Protein AF-A0AAW2UIK2-F1 (afdb_monomer_lite)

Sequence (113 aa):
MMERIEPVEKHKEIELVPSEPKKVTRIRSRFSLQMETLTIEFLRKNTNLFAWSPSDFKGLDPEVIVHRLNVDPQAKLVKQKKRSFRMDRNRIIEEVVNKLLKAGYVAEVRYTD

Secondary structure (DSSP, 8-state):
-PPP---SS-EEEEESSTT-TT-EEEEES---HHHHHHHHHHHHHTGGGS-SSGGG-----TTT--PPP---TTSPP--PPPPP--HHHHHHHHHHHHHHHHTTS--------

Foldseek 3Di:
DPDPPDDPFDWDKDALDPPPPLRIDIDGPDDDPVVVVVVSVVSNVVSLVDPSAPLSCPDPDVVRDDDDDPDDPPDDDDDDDDDDDDPVVVVVVVVVVVRCVVSVVDDDDDDDD

pLDDT: mean 86.44, std 9.21, range [49.81, 95.38]

Radius of gyration: 20.92 Å; chains: 1; bounding box: 45×32×55 Å

Structure (mmCIF, N/CA/C/O backbone):
data_AF-A0AAW2UIK2-F1
#
_entry.id   AF-A0AAW2UIK2-F1
#
loop_
_atom_site.group_PDB
_atom_site.id
_atom_site.type_symbol
_atom_site.label_atom_id
_atom_site.label_alt_id
_atom_site.label_comp_id
_atom_site.label_asym_id
_atom_site.label_entity_id
_atom_site.label_seq_id
_atom_site.pdbx_PDB_ins_code
_atom_site.Cartn_x
_atom_site.Cartn_y
_atom_site.Cartn_z
_atom_site.occupancy
_atom_site.B_iso_or_equiv
_atom_site.auth_seq_id
_atom_site.auth_comp_id
_atom_site.auth_asym_id
_atom_site.auth_atom_id
_atom_site.pdbx_PDB_model_num
ATOM 1 N N . MET A 1 1 ? 15.878 19.259 7.091 1.00 53.53 1 MET A N 1
ATOM 2 C CA . MET A 1 1 ? 14.823 18.413 7.688 1.00 53.53 1 MET A CA 1
ATOM 3 C C . MET A 1 1 ? 13.506 18.872 7.091 1.00 53.53 1 MET A C 1
ATOM 5 O O . MET A 1 1 ? 13.302 20.075 7.070 1.00 53.53 1 MET A O 1
ATOM 9 N N . MET A 1 2 ? 12.677 17.983 6.534 1.00 49.81 2 MET A N 1
ATOM 10 C CA . MET A 1 2 ? 11.296 18.360 6.203 1.00 49.81 2 MET A CA 1
ATOM 11 C C . MET A 1 2 ? 10.545 18.489 7.523 1.00 49.81 2 MET A C 1
ATOM 13 O O . MET A 1 2 ? 10.503 17.530 8.293 1.00 49.81 2 MET A O 1
ATOM 17 N N . GLU A 1 3 ? 10.033 19.681 7.800 1.00 55.81 3 GLU A N 1
ATOM 18 C CA . GLU A 1 3 ? 9.15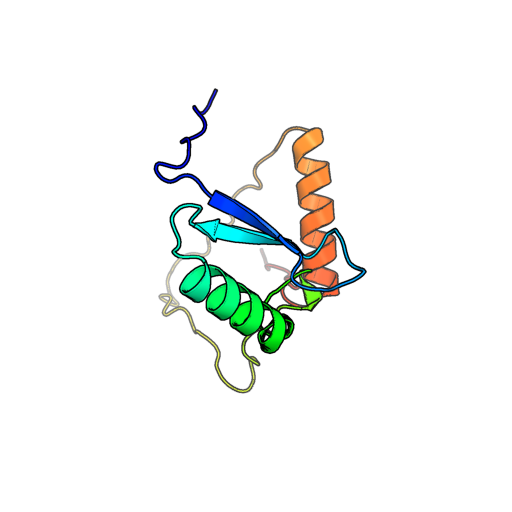7 19.932 8.935 1.00 55.81 3 GLU A CA 1
ATOM 19 C C . GLU A 1 3 ? 7.906 19.067 8.757 1.00 55.81 3 GLU A C 1
ATOM 21 O O . GLU A 1 3 ? 7.266 19.073 7.701 1.00 55.81 3 GLU A O 1
ATOM 26 N N . ARG A 1 4 ? 7.618 18.221 9.746 1.00 65.19 4 ARG A N 1
ATOM 27 C CA . ARG A 1 4 ? 6.441 17.360 9.709 1.00 65.19 4 ARG A CA 1
ATOM 28 C C . ARG A 1 4 ? 5.229 18.273 9.855 1.00 65.19 4 ARG A C 1
ATOM 30 O O . ARG A 1 4 ? 5.099 18.941 10.872 1.00 65.19 4 ARG A O 1
ATOM 37 N N . ILE A 1 5 ? 4.370 18.323 8.838 1.00 65.00 5 ILE A N 1
ATOM 38 C CA . ILE A 1 5 ? 3.103 19.053 8.928 1.00 65.00 5 ILE A CA 1
ATOM 39 C C . ILE A 1 5 ? 2.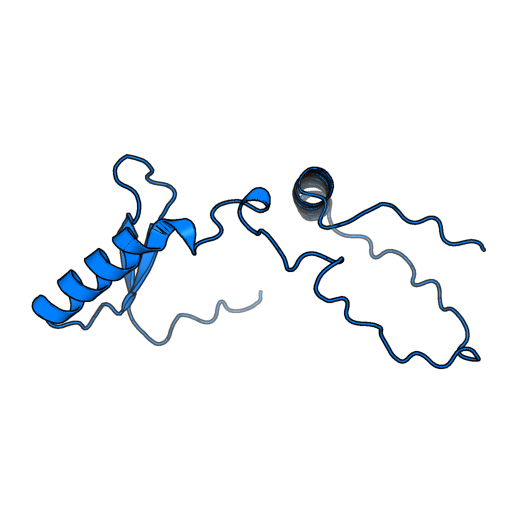290 18.381 10.034 1.00 65.00 5 ILE A C 1
ATOM 41 O O . ILE A 1 5 ? 1.867 17.231 9.889 1.00 65.00 5 ILE A O 1
ATOM 45 N N . GLU A 1 6 ? 2.131 19.078 11.154 1.00 67.69 6 GLU A N 1
ATOM 46 C CA . GLU A 1 6 ? 1.319 18.587 12.255 1.00 67.69 6 GLU A CA 1
ATOM 47 C C . GLU A 1 6 ? -0.164 18.659 11.861 1.00 67.69 6 GLU A C 1
ATOM 49 O O . GLU A 1 6 ? -0.604 19.655 11.274 1.00 67.69 6 GLU A O 1
ATOM 54 N N . PRO A 1 7 ? -0.958 17.608 12.133 1.00 65.88 7 PRO A N 1
ATOM 55 C CA . PRO A 1 7 ? -2.377 17.615 11.813 1.00 65.88 7 PRO A CA 1
ATOM 56 C C . PRO A 1 7 ? -3.087 18.794 12.486 1.00 65.88 7 PRO A C 1
ATOM 58 O O . PRO A 1 7 ? -3.022 18.959 13.703 1.00 65.88 7 PRO A O 1
ATOM 61 N N . VAL A 1 8 ? -3.826 19.576 11.694 1.00 67.69 8 VAL A N 1
ATOM 62 C CA . VAL A 1 8 ? -4.624 20.721 12.175 1.00 67.69 8 VAL A CA 1
ATOM 63 C C . VAL A 1 8 ? -5.717 20.275 13.160 1.00 67.69 8 VAL A C 1
ATOM 65 O O . VAL A 1 8 ? -6.113 21.029 14.048 1.00 67.69 8 VAL A O 1
ATOM 68 N N . GLU A 1 9 ? -6.193 19.031 13.043 1.00 74.69 9 GLU A N 1
ATOM 69 C CA . GLU A 1 9 ? -7.250 18.475 13.888 1.00 74.69 9 GLU A CA 1
ATOM 70 C C . GLU A 1 9 ? -6.756 17.339 14.795 1.00 74.69 9 GLU A C 1
ATOM 72 O O . GLU A 1 9 ? -6.098 16.385 14.365 1.00 74.69 9 GLU A O 1
ATOM 77 N N . LYS A 1 10 ? -7.146 17.414 16.075 1.00 85.75 10 LYS A N 1
ATOM 78 C CA . LYS A 1 10 ? -6.940 16.335 17.046 1.00 85.75 10 LYS A CA 1
ATOM 79 C C . LYS A 1 10 ? -7.747 15.099 16.635 1.00 85.75 10 LYS A C 1
ATOM 81 O O . LYS A 1 10 ? -8.935 15.188 16.313 1.00 85.75 10 LYS A O 1
ATOM 86 N N . HIS A 1 11 ? -7.104 13.940 16.695 1.00 89.69 11 HIS A N 1
ATOM 87 C CA . HIS A 1 11 ? -7.696 12.645 16.385 1.00 89.69 11 HIS A CA 1
ATOM 88 C C . HIS A 1 11 ? -7.505 11.671 17.547 1.00 89.69 11 HIS A C 1
ATOM 90 O O . HIS A 1 11 ? -6.605 11.827 18.371 1.00 89.69 11 HIS A O 1
ATOM 96 N N . LYS A 1 12 ? -8.378 10.672 17.593 1.00 89.12 12 LYS A N 1
ATOM 97 C CA . LYS A 1 12 ? -8.321 9.519 18.481 1.00 89.12 12 LYS A CA 1
ATOM 98 C C . LYS A 1 12 ? -8.036 8.284 17.637 1.00 89.12 12 LYS A C 1
ATOM 100 O O . LYS A 1 12 ? -8.628 8.111 16.572 1.00 89.12 12 LYS A O 1
ATOM 105 N N . GLU A 1 13 ? -7.143 7.434 18.121 1.00 91.06 13 GLU A N 1
ATOM 106 C CA . GLU A 1 13 ? -6.895 6.122 17.531 1.00 91.06 13 GLU A CA 1
ATOM 107 C C . GLU A 1 13 ? -7.898 5.101 18.083 1.00 91.06 13 GLU A C 1
ATOM 109 O O . GLU A 1 13 ? -8.230 5.126 19.272 1.00 91.06 13 GLU A O 1
ATOM 114 N N . ILE A 1 14 ? -8.421 4.244 17.208 1.00 91.38 14 ILE A N 1
ATOM 115 C CA . ILE A 1 14 ? -9.375 3.187 17.553 1.00 91.38 14 ILE A CA 1
ATOM 116 C C . ILE A 1 14 ? -8.962 1.863 16.917 1.00 91.38 14 ILE A C 1
ATOM 118 O O . ILE A 1 14 ? -8.521 1.825 15.769 1.00 91.38 14 ILE A O 1
ATOM 122 N N . GLU A 1 15 ? -9.177 0.769 17.641 1.00 92.44 15 GLU A N 1
ATOM 123 C CA . GLU A 1 15 ? -9.045 -0.590 17.117 1.00 92.44 15 GLU A CA 1
ATOM 124 C C . GLU A 1 15 ? -10.323 -1.002 16.376 1.00 92.44 15 GLU A C 1
ATOM 126 O O . GLU A 1 15 ? -11.433 -0.977 16.937 1.00 92.44 15 GLU A O 1
ATOM 131 N N . LEU A 1 16 ? -10.164 -1.383 15.106 1.00 91.62 16 LEU A N 1
ATOM 132 C CA . LEU A 1 16 ? -11.273 -1.807 14.252 1.00 91.62 16 LEU A CA 1
ATOM 133 C C . LEU A 1 16 ? -11.530 -3.312 14.305 1.00 91.62 16 LEU A C 1
ATOM 135 O O . LEU A 1 16 ? -12.665 -3.736 14.107 1.00 91.62 16 LEU A O 1
ATOM 139 N N . VAL A 1 17 ? -10.514 -4.118 14.598 1.00 87.88 17 VAL A N 1
ATOM 140 C CA . VAL A 1 17 ? -10.662 -5.570 14.713 1.00 87.88 17 VAL A CA 1
ATOM 141 C C . VAL A 1 17 ? -10.284 -5.988 16.132 1.00 87.88 17 VAL A C 1
ATOM 143 O O . VAL A 1 17 ? -9.112 -5.867 16.498 1.00 87.88 17 VAL A O 1
ATOM 146 N N . PRO A 1 18 ? -11.251 -6.458 16.945 1.00 79.69 18 PRO A N 1
ATOM 147 C CA . PRO A 1 18 ? -10.949 -7.022 18.254 1.00 79.69 18 PRO A CA 1
ATOM 148 C C . PRO A 1 18 ? -9.892 -8.120 18.110 1.00 79.69 18 PRO A C 1
ATOM 150 O O . PRO A 1 18 ? -9.988 -8.944 17.205 1.00 79.69 18 PRO A O 1
ATOM 153 N N . SER A 1 19 ? -8.885 -8.110 18.985 1.00 82.06 19 SER A N 1
ATOM 154 C CA . SER A 1 19 ? -7.756 -9.058 18.984 1.00 82.06 19 SER A CA 1
ATOM 155 C C . SER A 1 19 ? -6.666 -8.830 17.924 1.00 82.06 19 SER A C 1
ATOM 157 O O . SER A 1 19 ? -5.659 -9.537 17.954 1.00 82.06 19 SER A O 1
ATOM 159 N N . GLU A 1 20 ? -6.781 -7.820 17.054 1.00 86.25 20 GLU A N 1
ATOM 160 C CA . GLU A 1 20 ? -5.715 -7.432 16.119 1.00 86.25 20 GLU A CA 1
ATOM 161 C C . GLU A 1 20 ? -5.241 -5.987 16.370 1.00 86.25 20 GLU A C 1
ATOM 163 O O . GLU A 1 20 ? -5.663 -5.059 15.676 1.00 86.25 20 GLU A O 1
ATOM 168 N N . PRO A 1 21 ? -4.297 -5.764 17.306 1.00 83.50 21 PRO A N 1
ATOM 169 C CA . PRO A 1 21 ? -3.903 -4.419 17.751 1.00 83.50 21 PRO A CA 1
ATOM 170 C C . PRO A 1 21 ? -3.222 -3.574 16.663 1.00 83.50 21 PRO A C 1
ATOM 172 O O . PRO A 1 21 ? -3.034 -2.374 16.825 1.00 83.50 21 PRO A O 1
ATOM 175 N N . LYS A 1 22 ? -2.834 -4.183 15.536 1.00 86.31 22 LYS A N 1
ATOM 176 C CA . LYS A 1 22 ? -2.263 -3.469 14.384 1.00 86.31 22 LYS A CA 1
ATOM 177 C C . LYS A 1 22 ? -3.329 -2.905 13.440 1.00 86.31 22 LYS A C 1
ATOM 179 O O . LYS A 1 22 ? -2.995 -2.082 12.591 1.00 86.31 22 LYS A O 1
ATOM 184 N N . LYS A 1 23 ? -4.592 -3.329 13.567 1.00 89.94 23 LYS A N 1
ATOM 185 C CA . LYS A 1 23 ? -5.697 -2.901 12.701 1.00 89.94 23 LYS A CA 1
ATOM 186 C C . LYS A 1 23 ? -6.426 -1.696 13.293 1.00 89.94 23 LYS A C 1
ATOM 188 O O . LYS A 1 23 ? -7.588 -1.772 13.704 1.00 89.94 23 LYS A O 1
ATOM 193 N N . VAL A 1 24 ? -5.703 -0.581 13.355 1.00 93.25 24 VAL A N 1
ATOM 194 C CA . VAL A 1 24 ? -6.178 0.688 13.917 1.00 93.25 24 VAL A CA 1
ATOM 195 C C . VAL A 1 24 ? -6.493 1.713 12.836 1.00 93.25 24 VAL A C 1
ATOM 197 O O . VAL A 1 24 ? -5.894 1.720 11.762 1.00 93.25 24 VAL A O 1
ATOM 200 N N . THR A 1 25 ? -7.424 2.614 13.133 1.00 92.00 25 THR A N 1
ATOM 201 C CA . THR A 1 25 ? -7.658 3.821 12.334 1.00 92.00 25 THR A CA 1
ATOM 202 C C . THR A 1 25 ? -7.795 5.041 13.232 1.00 92.00 25 THR A C 1
ATOM 204 O O . THR A 1 25 ? -7.907 4.932 14.454 1.00 92.00 25 THR A O 1
ATOM 207 N N . ARG A 1 26 ? -7.783 6.226 12.625 1.00 91.75 26 ARG A N 1
ATOM 208 C CA . ARG A 1 26 ? -7.915 7.502 13.324 1.00 91.75 26 ARG A CA 1
ATOM 209 C C . ARG A 1 26 ? -9.250 8.133 12.992 1.00 91.75 26 ARG A C 1
ATOM 211 O O . ARG A 1 26 ? -9.580 8.323 11.826 1.00 91.75 26 ARG A O 1
ATOM 218 N N . ILE A 1 27 ? -9.985 8.496 14.032 1.00 91.75 27 ILE A N 1
ATOM 219 C CA . ILE A 1 27 ? -11.232 9.250 13.931 1.00 91.75 27 ILE A CA 1
ATOM 220 C C . ILE A 1 27 ? -11.056 10.609 14.609 1.00 91.75 27 ILE A C 1
ATOM 222 O O . ILE A 1 27 ? -10.189 10.785 15.466 1.00 91.75 27 ILE A O 1
ATOM 226 N N . ARG A 1 28 ? -11.852 11.604 14.221 1.00 89.25 28 ARG A N 1
ATOM 227 C CA . ARG A 1 28 ? -11.801 12.943 14.824 1.00 89.25 28 ARG A CA 1
ATOM 228 C C . ARG A 1 28 ? -12.043 12.865 16.338 1.00 89.25 28 ARG A C 1
ATOM 230 O O . ARG A 1 28 ? -12.874 12.090 16.790 1.00 89.25 28 ARG A O 1
ATOM 237 N N . SER A 1 29 ? -11.345 13.677 17.135 1.00 86.12 29 SER A N 1
ATOM 238 C CA . SER A 1 29 ? -11.486 13.620 18.602 1.00 86.12 29 SER A CA 1
ATOM 239 C C . SER A 1 29 ? -12.702 14.383 19.147 1.00 86.12 29 SER A C 1
ATOM 241 O O . SER A 1 29 ? -13.047 14.233 20.312 1.00 86.12 29 SER A O 1
ATOM 243 N N . ARG A 1 30 ? -13.306 15.274 18.349 1.00 84.94 30 ARG A N 1
ATOM 244 C CA . ARG A 1 30 ? -14.448 16.114 18.746 1.00 84.94 30 ARG A CA 1
ATOM 245 C C . ARG A 1 30 ? -15.749 15.536 18.193 1.00 84.94 30 ARG A C 1
ATOM 247 O O . ARG A 1 30 ? -16.332 16.111 17.277 1.00 84.94 30 ARG A O 1
ATOM 254 N N . PHE A 1 31 ? -16.175 14.403 18.734 1.00 85.19 31 PHE A N 1
ATOM 255 C CA . PHE A 1 31 ? -17.503 13.846 18.485 1.00 85.19 31 PHE A CA 1
ATOM 256 C C . PHE A 1 31 ? -18.392 13.996 19.721 1.00 85.19 31 PHE A C 1
ATOM 258 O O . PHE A 1 31 ? -17.900 14.070 20.846 1.00 85.19 31 PHE A O 1
ATOM 265 N N . SER A 1 32 ? -19.712 14.030 19.517 1.00 90.69 32 SER A N 1
ATOM 266 C CA . SER A 1 32 ? -20.641 13.653 20.586 1.00 90.69 32 SER A CA 1
ATOM 267 C C . SER A 1 32 ? -20.511 12.148 20.844 1.00 90.69 32 SER A C 1
ATOM 269 O O . SER A 1 32 ? -20.190 11.403 19.916 1.00 90.69 32 SER A O 1
ATOM 271 N N . LEU A 1 33 ? -20.799 11.678 22.067 1.00 89.75 33 LEU A N 1
ATOM 272 C CA . LEU A 1 33 ? -20.707 10.243 22.388 1.00 89.75 33 LEU A CA 1
ATOM 273 C C . LEU A 1 33 ? -21.497 9.375 21.395 1.00 89.75 33 LEU A C 1
ATOM 275 O O . LEU A 1 33 ? -21.009 8.345 20.945 1.00 89.75 33 LEU A O 1
ATOM 279 N N . GLN A 1 34 ? -22.700 9.815 21.017 1.00 94.25 34 GLN A N 1
ATOM 280 C CA . GLN A 1 34 ? -23.544 9.088 20.071 1.00 94.25 34 GLN A CA 1
ATOM 281 C C . GLN A 1 34 ? -22.890 8.969 18.688 1.00 94.25 34 GLN A C 1
ATOM 283 O O . GLN A 1 34 ? -22.849 7.880 18.118 1.00 94.25 34 GLN A O 1
ATOM 288 N N . MET A 1 35 ? -22.361 10.072 18.151 1.00 92.88 35 MET A N 1
ATOM 289 C CA . MET A 1 35 ? -21.736 10.074 16.827 1.00 92.88 35 MET A CA 1
ATOM 290 C C . MET A 1 35 ? -20.444 9.257 16.817 1.00 92.88 35 MET A C 1
ATOM 292 O O . MET A 1 35 ? -20.158 8.559 15.845 1.00 92.88 35 MET A O 1
ATOM 296 N N . GLU A 1 36 ? -19.676 9.320 17.905 1.00 92.69 36 GLU A N 1
ATOM 297 C CA . GLU A 1 36 ? -18.463 8.527 18.067 1.00 92.69 36 GLU A CA 1
ATOM 298 C C . GLU A 1 36 ? -18.775 7.029 18.017 1.00 92.69 36 GLU A C 1
ATOM 300 O O . GLU A 1 36 ? -18.188 6.311 17.207 1.00 92.69 36 GLU A O 1
ATOM 305 N N . THR A 1 37 ? -19.744 6.569 18.815 1.00 93.38 37 THR A N 1
ATOM 306 C CA . THR A 1 37 ? -20.160 5.161 18.839 1.00 93.38 37 THR A CA 1
ATOM 307 C C . THR A 1 37 ? -20.650 4.700 17.470 1.00 93.38 37 THR A C 1
ATOM 309 O O . THR A 1 37 ? -20.168 3.686 16.967 1.00 93.38 37 THR A O 1
ATOM 312 N N . LEU A 1 38 ? -21.532 5.470 16.820 1.00 95.38 38 LEU A N 1
ATOM 313 C CA . LEU A 1 38 ? -22.040 5.138 15.484 1.00 95.38 38 LEU A CA 1
ATOM 314 C C . LEU A 1 38 ? -20.915 5.044 14.446 1.00 95.38 38 LEU A C 1
ATOM 316 O O . LEU A 1 38 ? -20.906 4.134 13.619 1.00 95.38 38 LEU A O 1
ATOM 320 N N . THR A 1 39 ? -19.940 5.953 14.512 1.00 93.75 39 THR A N 1
ATOM 321 C CA . THR A 1 39 ? -18.781 5.949 13.612 1.00 93.75 39 THR A CA 1
ATOM 322 C C . THR A 1 39 ? -17.913 4.715 13.845 1.00 93.75 39 THR A C 1
ATOM 324 O O . THR A 1 39 ? -17.555 4.027 12.891 1.00 93.75 39 THR A O 1
ATOM 327 N N . ILE A 1 40 ? -17.596 4.393 15.102 1.00 92.88 40 ILE A N 1
ATOM 328 C CA . ILE A 1 40 ? -16.792 3.213 15.447 1.00 92.88 40 ILE A CA 1
ATOM 329 C C . ILE A 1 40 ? -17.497 1.935 14.981 1.00 92.88 40 ILE A C 1
ATOM 331 O O . ILE A 1 40 ? -16.872 1.094 14.338 1.00 92.88 40 ILE A O 1
ATOM 335 N N . GLU A 1 41 ? -18.792 1.788 15.260 1.00 94.62 41 GLU A N 1
ATOM 336 C CA . GLU A 1 41 ? -19.570 0.625 14.827 1.00 94.62 41 GLU A CA 1
ATOM 337 C C . GLU A 1 41 ? -19.616 0.493 13.306 1.00 94.62 41 GLU A C 1
ATOM 339 O O . GLU A 1 41 ? -19.420 -0.603 12.777 1.00 94.62 41 GLU A O 1
ATOM 344 N N . PHE A 1 42 ? -19.833 1.601 12.594 1.00 94.88 42 PHE A N 1
ATOM 345 C CA . PHE A 1 42 ? -19.828 1.621 11.136 1.00 94.88 42 PHE A CA 1
ATOM 346 C C . PHE A 1 42 ? -18.480 1.162 10.570 1.00 94.88 42 PHE A C 1
ATOM 348 O O . PHE A 1 42 ? -18.441 0.302 9.691 1.00 94.88 42 PHE A O 1
ATOM 355 N N . LEU A 1 43 ? -17.368 1.681 11.094 1.00 94.62 43 LEU A N 1
ATOM 356 C CA . LEU A 1 43 ? -16.031 1.313 10.628 1.00 94.62 43 LEU A CA 1
ATOM 357 C C . LEU A 1 43 ? -15.707 -0.155 10.932 1.00 94.62 43 LEU A C 1
ATOM 359 O O . LEU A 1 43 ? -15.152 -0.846 10.082 1.00 94.62 43 LEU A O 1
ATOM 363 N N . ARG A 1 44 ? -16.109 -0.659 12.107 1.00 93.38 44 ARG A N 1
ATOM 364 C CA . ARG A 1 44 ? -15.937 -2.071 12.493 1.00 93.38 44 ARG A CA 1
ATOM 365 C C . ARG A 1 44 ? -16.717 -3.024 11.586 1.00 93.38 44 ARG A C 1
ATOM 367 O O . ARG A 1 44 ? -16.178 -4.050 11.171 1.00 93.38 44 ARG A O 1
ATOM 374 N N . LYS A 1 45 ? -17.955 -2.663 11.226 1.00 94.62 45 LYS A N 1
ATOM 375 C CA . LYS A 1 45 ? -18.792 -3.428 10.282 1.00 94.62 45 LYS A CA 1
ATOM 376 C C . LYS A 1 45 ? -18.206 -3.486 8.868 1.00 94.62 45 LYS A C 1
ATOM 378 O O . LYS A 1 45 ? -18.505 -4.425 8.143 1.00 94.62 45 LYS A O 1
ATOM 383 N N . ASN A 1 46 ? -17.369 -2.518 8.497 1.00 91.94 46 ASN A N 1
ATOM 384 C CA . ASN A 1 46 ? -16.771 -2.390 7.166 1.00 91.94 46 ASN A CA 1
ATOM 385 C C . ASN A 1 46 ? -15.244 -2.599 7.183 1.00 91.94 46 ASN A C 1
ATOM 387 O O . ASN A 1 46 ? -14.513 -2.032 6.372 1.00 91.94 46 ASN A O 1
ATOM 391 N N . THR A 1 47 ? -14.738 -3.410 8.115 1.00 90.00 47 THR A N 1
ATOM 392 C CA . THR A 1 47 ? -13.297 -3.700 8.265 1.00 90.00 47 THR A CA 1
ATOM 393 C C . THR A 1 47 ? -12.657 -4.316 7.023 1.00 90.00 47 THR A C 1
ATOM 395 O O . THR A 1 47 ? -11.460 -4.139 6.803 1.00 90.00 47 THR A O 1
ATOM 398 N N . ASN A 1 48 ? -13.450 -4.997 6.196 1.00 86.50 48 ASN A N 1
ATOM 399 C CA . ASN A 1 48 ? -13.049 -5.584 4.919 1.00 86.50 48 ASN A CA 1
ATOM 400 C C . ASN A 1 48 ? -12.790 -4.551 3.808 1.00 86.50 48 ASN A C 1
ATOM 402 O O . ASN A 1 48 ? -12.230 -4.917 2.780 1.00 86.50 48 ASN A O 1
ATOM 406 N N . LEU A 1 49 ? -13.202 -3.290 3.985 1.00 86.81 49 LEU A N 1
ATOM 407 C CA . LEU A 1 49 ? -12.916 -2.209 3.031 1.00 86.81 49 LEU A CA 1
ATOM 408 C C . LEU A 1 49 ? -11.525 -1.590 3.235 1.00 86.81 49 LEU A C 1
ATOM 410 O O . LEU A 1 49 ? -11.064 -0.818 2.396 1.00 86.81 49 LEU A O 1
ATOM 414 N N . PHE A 1 50 ? -10.857 -1.901 4.346 1.00 88.19 50 PHE A N 1
ATOM 415 C CA . PHE A 1 50 ? -9.519 -1.406 4.644 1.00 88.19 50 PHE A CA 1
ATOM 416 C C . PHE A 1 50 ? -8.454 -2.348 4.084 1.00 88.19 50 PHE A C 1
ATOM 418 O O . PHE A 1 50 ? -8.571 -3.568 4.186 1.00 88.19 50 PHE A O 1
ATOM 425 N N . ALA A 1 51 ? -7.376 -1.770 3.558 1.00 87.56 51 ALA A N 1
ATOM 426 C CA . ALA A 1 51 ? -6.188 -2.515 3.166 1.00 87.56 51 ALA A CA 1
ATOM 427 C C . ALA A 1 51 ? -5.172 -2.519 4.321 1.00 87.56 51 ALA A C 1
ATOM 429 O O . ALA A 1 51 ? -4.498 -1.518 4.566 1.00 87.56 51 ALA A O 1
ATOM 430 N N . TRP A 1 52 ? -5.074 -3.634 5.048 1.00 87.12 52 TRP A N 1
ATOM 431 C CA . TRP A 1 52 ? -4.155 -3.794 6.188 1.00 87.12 52 TRP A CA 1
ATOM 432 C C . TRP A 1 52 ? -2.759 -4.244 5.755 1.00 87.12 52 TRP A C 1
ATOM 434 O O . TRP A 1 52 ? -1.756 -3.995 6.425 1.00 87.12 52 TRP A O 1
ATOM 444 N N . SER A 1 53 ? -2.703 -4.902 4.609 1.00 82.69 53 SER A N 1
ATOM 445 C CA . SER A 1 53 ? -1.520 -5.375 3.920 1.00 82.69 53 SER A CA 1
ATOM 446 C C . SER A 1 53 ? -1.657 -5.076 2.428 1.00 82.69 53 SER A C 1
ATOM 44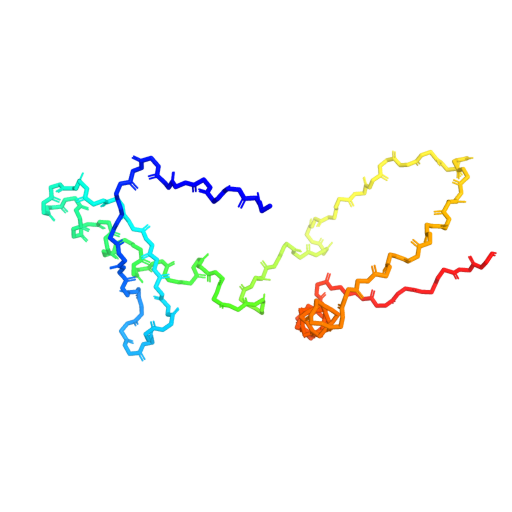8 O O . SER A 1 53 ? -2.774 -4.895 1.939 1.00 82.69 53 SER A O 1
ATOM 450 N N . PRO A 1 54 ? -0.547 -5.059 1.668 1.00 77.94 54 PRO A N 1
ATOM 451 C CA . PRO A 1 54 ? -0.619 -4.918 0.220 1.00 77.94 54 PRO A CA 1
ATOM 452 C C . PRO A 1 54 ? -1.588 -5.923 -0.408 1.00 77.94 54 PRO A C 1
ATOM 454 O O . PRO A 1 54 ? -2.415 -5.514 -1.202 1.00 77.94 54 PRO A O 1
ATOM 457 N N . SER A 1 55 ? -1.573 -7.186 0.026 1.00 79.69 55 SER A N 1
ATOM 458 C CA . SER A 1 55 ? -2.452 -8.258 -0.467 1.00 79.69 55 SER A CA 1
ATOM 459 C C . SER A 1 55 ? -3.953 -8.031 -0.260 1.00 79.69 55 SER A C 1
ATOM 461 O O . SER A 1 55 ? -4.754 -8.647 -0.960 1.00 79.69 55 SER A O 1
ATOM 463 N N . ASP A 1 56 ? -4.353 -7.169 0.678 1.00 80.94 56 ASP A N 1
ATOM 464 C CA . ASP A 1 56 ? -5.770 -6.842 0.885 1.00 80.94 56 ASP A CA 1
ATOM 465 C C . ASP A 1 56 ? -6.309 -5.922 -0.218 1.00 80.94 56 ASP A C 1
ATOM 467 O O . ASP A 1 56 ? -7.520 -5.827 -0.423 1.00 80.94 56 ASP A O 1
ATOM 471 N N . PHE A 1 57 ? -5.420 -5.256 -0.960 1.00 76.38 57 PHE A N 1
ATOM 472 C CA . PHE A 1 57 ? -5.797 -4.417 -2.083 1.00 76.38 57 PHE A CA 1
ATOM 473 C C . PHE A 1 57 ? -6.188 -5.279 -3.285 1.00 76.38 57 PHE A C 1
ATOM 475 O O . PHE A 1 57 ? -5.419 -5.491 -4.215 1.00 76.38 57 PHE A O 1
ATOM 482 N N . LYS A 1 58 ? -7.414 -5.787 -3.328 1.00 70.81 58 LYS A N 1
ATOM 483 C CA . LYS A 1 58 ? -7.941 -6.342 -4.577 1.00 70.81 58 LYS A CA 1
ATOM 484 C C . LYS A 1 58 ? -8.168 -5.172 -5.527 1.00 70.81 58 LYS A C 1
ATOM 486 O O . LYS A 1 58 ? -9.223 -4.547 -5.499 1.00 70.81 58 LYS A O 1
ATOM 491 N N . GLY A 1 59 ? -7.127 -4.801 -6.271 1.00 73.06 59 GLY A N 1
ATOM 492 C CA . GLY A 1 59 ? -7.215 -3.786 -7.307 1.00 73.06 59 GLY A CA 1
ATOM 493 C C . GLY A 1 59 ? -8.324 -4.123 -8.304 1.00 73.06 59 GLY A C 1
ATOM 494 O O . GLY A 1 59 ? -8.952 -5.181 -8.243 1.00 73.06 59 GLY A O 1
ATOM 495 N N . LEU A 1 60 ? -8.572 -3.217 -9.240 1.00 76.56 60 LEU A N 1
ATOM 496 C CA . LEU A 1 60 ? -9.510 -3.510 -10.316 1.00 76.56 60 LEU A CA 1
ATOM 497 C C . LEU A 1 60 ? -8.927 -4.617 -11.192 1.00 76.56 60 LEU A C 1
ATOM 499 O O . LEU A 1 60 ? -7.757 -4.555 -11.571 1.00 76.56 60 LEU A O 1
ATOM 503 N N . ASP A 1 61 ? -9.746 -5.626 -11.471 1.00 80.31 61 ASP A N 1
ATOM 504 C CA . ASP A 1 61 ? -9.374 -6.722 -12.353 1.00 80.31 61 ASP A CA 1
ATOM 505 C C . ASP A 1 61 ? -9.009 -6.148 -13.738 1.00 80.31 61 ASP A C 1
ATOM 507 O O . ASP A 1 61 ? -9.830 -5.433 -14.329 1.00 80.31 61 ASP A O 1
ATOM 511 N N . PRO A 1 62 ? -7.797 -6.414 -14.264 1.00 80.88 62 PRO A N 1
ATOM 512 C CA . PRO A 1 62 ? -7.417 -5.992 -15.605 1.00 80.88 62 PRO A CA 1
ATOM 513 C C . PRO A 1 62 ? -8.356 -6.516 -16.701 1.00 80.88 62 PRO A C 1
ATOM 515 O O . PRO A 1 62 ? -8.428 -5.912 -17.765 1.00 80.88 62 PRO A O 1
ATOM 518 N N . GLU A 1 63 ? -9.099 -7.601 -16.476 1.00 86.12 63 GLU A N 1
ATOM 519 C CA . GLU A 1 63 ? -10.132 -8.047 -17.419 1.00 86.12 63 GLU A CA 1
ATOM 520 C C . GLU A 1 63 ? -11.368 -7.135 -17.409 1.00 86.12 63 GLU A C 1
ATOM 522 O O . GLU A 1 63 ? -12.053 -7.001 -18.423 1.00 86.12 63 GLU A O 1
ATOM 527 N N . VAL A 1 64 ? -11.635 -6.462 -16.285 1.00 87.94 64 VAL A N 1
ATOM 528 C CA . VAL A 1 64 ? -12.761 -5.531 -16.132 1.00 87.94 64 VAL A CA 1
ATOM 529 C C . VAL A 1 64 ? -12.416 -4.159 -16.699 1.00 87.94 64 VAL A C 1
ATOM 531 O O . VAL A 1 64 ? -13.191 -3.594 -17.471 1.00 87.94 64 VAL A O 1
ATOM 534 N N . ILE A 1 65 ? -11.273 -3.588 -16.308 1.00 86.81 65 ILE A N 1
ATOM 535 C CA . ILE A 1 65 ? -10.859 -2.266 -16.784 1.00 86.81 65 ILE A CA 1
ATOM 536 C C . ILE A 1 65 ? -9.341 -2.096 -16.740 1.00 86.81 65 ILE A C 1
ATOM 538 O O . ILE A 1 65 ? -8.692 -2.290 -15.715 1.00 86.81 65 ILE A O 1
ATOM 542 N N . VAL A 1 66 ? -8.777 -1.632 -17.856 1.00 89.38 66 VAL A N 1
ATOM 543 C CA . VAL A 1 66 ? -7.374 -1.211 -17.947 1.00 89.38 66 VAL A CA 1
ATOM 544 C C . VAL A 1 66 ? -7.317 0.220 -18.438 1.00 89.38 66 VAL A C 1
ATOM 546 O O . VAL A 1 66 ? -7.950 0.581 -19.431 1.00 89.38 66 VAL A O 1
ATOM 549 N N . HIS A 1 67 ? -6.497 1.034 -17.781 1.00 89.62 67 HIS A N 1
ATOM 550 C CA . HIS A 1 67 ? -6.134 2.334 -18.316 1.00 89.62 67 HIS A CA 1
ATOM 551 C C . HIS A 1 67 ? -5.020 2.181 -19.356 1.00 89.62 67 HIS A C 1
ATOM 553 O O . HIS A 1 67 ? -3.930 1.699 -19.047 1.00 89.62 67 HIS A O 1
ATOM 559 N N . ARG A 1 68 ? -5.279 2.621 -20.589 1.00 89.25 68 ARG A N 1
ATOM 560 C CA . ARG A 1 68 ? -4.256 2.734 -21.632 1.00 89.25 68 ARG A CA 1
ATOM 561 C C . ARG A 1 68 ? -3.806 4.183 -21.718 1.00 89.25 68 ARG A C 1
ATOM 563 O O . ARG A 1 68 ? -4.607 5.062 -22.028 1.00 89.25 68 ARG A O 1
ATOM 570 N N . LEU A 1 69 ? -2.525 4.418 -21.449 1.00 90.75 69 LEU A N 1
ATOM 571 C CA . LEU A 1 69 ? -1.920 5.726 -21.670 1.00 90.75 69 LEU A CA 1
ATOM 572 C C . LEU A 1 69 ? -1.941 6.029 -23.173 1.00 90.75 69 LEU A C 1
ATOM 574 O O . LEU A 1 69 ? -1.457 5.229 -23.973 1.00 90.75 69 LEU A O 1
ATOM 578 N N . ASN A 1 70 ? -2.491 7.184 -23.550 1.00 92.38 70 ASN A N 1
ATOM 579 C CA . ASN A 1 70 ? -2.473 7.657 -24.932 1.00 92.38 70 ASN A CA 1
ATOM 580 C C . ASN A 1 70 ? -1.107 8.285 -25.243 1.00 92.38 70 ASN A C 1
ATOM 582 O O . ASN A 1 70 ? -0.933 9.499 -25.144 1.00 92.38 70 ASN A O 1
ATOM 586 N N . VAL A 1 71 ? -0.121 7.437 -25.523 1.00 90.69 71 VAL A N 1
ATOM 587 C CA . VAL A 1 71 ? 1.248 7.849 -25.854 1.00 90.69 71 VAL A CA 1
ATOM 588 C C . VAL A 1 71 ? 1.391 7.921 -27.371 1.00 90.69 71 VAL A C 1
ATOM 590 O O . VAL A 1 71 ? 0.932 7.021 -28.072 1.00 90.69 71 VAL A O 1
ATOM 593 N N . ASP A 1 72 ? 2.038 8.973 -27.874 1.00 93.69 72 ASP A N 1
ATOM 594 C CA . ASP A 1 72 ? 2.392 9.087 -29.290 1.00 93.69 72 ASP A CA 1
ATOM 595 C C . ASP A 1 72 ? 3.309 7.914 -29.702 1.00 93.69 72 ASP A C 1
ATOM 597 O O . ASP A 1 72 ? 4.403 7.785 -29.142 1.00 93.69 72 ASP A O 1
ATOM 601 N N . PRO A 1 73 ? 2.914 7.067 -30.674 1.00 88.88 73 PRO A N 1
ATOM 602 C CA . PRO A 1 73 ? 3.746 5.960 -31.145 1.00 88.88 73 PRO A CA 1
ATOM 603 C C . PRO A 1 73 ? 5.086 6.398 -31.752 1.00 88.88 73 PRO A C 1
ATOM 605 O O . PRO A 1 73 ? 5.999 5.583 -31.849 1.00 88.88 73 PRO A O 1
ATOM 608 N N . GLN A 1 74 ? 5.208 7.659 -32.176 1.00 94.25 74 GLN A N 1
ATOM 609 C CA . GLN A 1 74 ? 6.446 8.233 -32.711 1.00 94.25 74 GLN A CA 1
ATOM 610 C C . GLN A 1 74 ? 7.343 8.833 -31.620 1.00 94.25 74 GLN A C 1
ATOM 612 O O . GLN A 1 74 ? 8.474 9.244 -31.899 1.00 94.25 74 GLN A O 1
ATOM 617 N N . ALA A 1 75 ? 6.875 8.885 -30.369 1.00 91.31 75 ALA A N 1
ATOM 618 C CA . ALA A 1 75 ? 7.674 9.391 -29.268 1.00 91.31 75 ALA A CA 1
ATOM 619 C C . ALA A 1 75 ? 8.899 8.500 -29.033 1.00 91.31 75 ALA A C 1
ATOM 621 O O . ALA A 1 75 ? 8.818 7.277 -28.910 1.00 91.31 75 ALA A O 1
ATOM 622 N N . LYS A 1 76 ? 10.064 9.137 -28.910 1.00 89.94 76 LYS A N 1
ATOM 623 C CA . LYS A 1 76 ? 11.313 8.437 -28.615 1.00 89.94 76 LYS A CA 1
ATOM 624 C C . LYS A 1 76 ? 11.264 7.828 -27.210 1.00 89.94 76 LYS A C 1
ATOM 626 O O . LYS A 1 76 ? 11.029 8.540 -26.233 1.00 89.94 76 LYS A O 1
ATOM 631 N N . LEU A 1 77 ? 11.573 6.535 -27.096 1.00 87.50 77 LEU A N 1
ATOM 632 C CA . LEU A 1 77 ? 11.753 5.873 -25.803 1.00 87.50 77 LEU A CA 1
ATOM 633 C C . LEU A 1 77 ? 12.952 6.480 -25.059 1.00 87.50 77 LEU A C 1
ATOM 635 O O . LEU A 1 77 ? 14.046 6.618 -25.610 1.00 87.50 77 LEU A O 1
ATOM 639 N N . VAL A 1 78 ? 12.755 6.837 -23.788 1.00 88.75 78 VAL A N 1
ATOM 640 C CA . VAL A 1 78 ? 13.804 7.415 -22.935 1.00 88.75 78 VAL A CA 1
ATOM 641 C C . VAL A 1 78 ? 14.058 6.501 -21.742 1.00 88.75 78 VAL A C 1
ATOM 643 O O . VAL A 1 78 ? 13.255 6.427 -20.811 1.00 88.75 78 VAL A O 1
ATOM 646 N N . LYS A 1 79 ? 15.217 5.836 -21.735 1.00 87.75 79 LYS A N 1
ATOM 647 C CA . LYS A 1 79 ? 15.691 5.043 -20.594 1.00 87.75 79 LYS A CA 1
ATOM 648 C C . LYS A 1 79 ? 16.209 5.980 -19.505 1.00 87.75 79 LYS A C 1
ATOM 650 O O . LYS A 1 79 ? 17.286 6.563 -19.625 1.00 87.75 79 LYS A O 1
ATOM 655 N N . GLN A 1 80 ? 15.442 6.139 -18.431 1.00 90.38 80 GLN A N 1
ATOM 656 C CA . GLN A 1 80 ? 15.875 6.944 -17.290 1.00 90.38 80 GLN A CA 1
ATOM 657 C C . GLN A 1 80 ? 16.906 6.183 -16.449 1.00 90.38 80 GLN A C 1
ATOM 659 O O . GLN A 1 80 ? 16.726 5.011 -16.116 1.00 90.38 80 GLN A O 1
ATOM 664 N N . LYS A 1 81 ? 17.994 6.861 -16.068 1.00 90.44 81 LYS A N 1
ATOM 665 C CA . LYS A 1 81 ? 19.016 6.284 -15.186 1.00 90.44 81 LYS A CA 1
ATOM 666 C C . LYS A 1 81 ? 18.413 5.995 -13.807 1.00 90.44 81 LYS A C 1
ATOM 668 O O . LYS A 1 81 ? 17.822 6.882 -13.189 1.00 90.44 81 LYS A O 1
ATOM 673 N N . LYS A 1 82 ? 18.618 4.775 -13.293 1.00 89.81 82 LYS A N 1
ATOM 674 C CA . LYS A 1 82 ? 18.213 4.396 -11.930 1.00 89.81 82 LYS A CA 1
ATOM 675 C C . LYS A 1 82 ? 18.818 5.374 -10.918 1.00 89.81 82 LYS A C 1
ATOM 677 O O . LYS A 1 82 ? 20.027 5.614 -10.920 1.00 89.81 82 LYS A O 1
ATOM 682 N N . ARG A 1 83 ? 17.982 5.920 -10.033 1.00 91.44 83 ARG A N 1
ATOM 683 C CA . ARG A 1 83 ? 18.452 6.746 -8.915 1.00 91.44 83 ARG A CA 1
ATOM 684 C C . ARG A 1 83 ? 19.103 5.858 -7.855 1.00 91.44 83 ARG A C 1
ATOM 686 O O . ARG A 1 83 ? 18.566 4.807 -7.513 1.00 91.44 83 ARG A O 1
ATOM 693 N N . SER A 1 84 ? 20.250 6.294 -7.340 1.00 92.12 84 SER A N 1
ATOM 694 C CA . SER A 1 84 ? 20.886 5.663 -6.183 1.00 92.12 84 SER A CA 1
ATOM 695 C C . SER A 1 84 ? 20.314 6.262 -4.901 1.00 92.12 84 SER A C 1
ATOM 697 O O . SER A 1 84 ? 20.220 7.485 -4.780 1.00 92.12 84 SER A O 1
ATOM 699 N N . PHE A 1 85 ? 19.933 5.411 -3.951 1.00 92.31 85 PHE A N 1
ATOM 700 C CA . PHE A 1 85 ? 19.531 5.827 -2.610 1.00 92.31 85 PHE A CA 1
ATOM 701 C C . PHE A 1 85 ? 20.538 5.320 -1.576 1.00 92.31 85 PHE A C 1
ATOM 703 O O . PHE A 1 85 ? 21.340 4.422 -1.842 1.00 92.31 85 PHE A O 1
ATOM 710 N N . ARG A 1 86 ? 20.495 5.906 -0.375 1.00 94.69 86 ARG A N 1
ATOM 711 C CA . ARG A 1 86 ? 21.265 5.420 0.775 1.00 94.69 86 ARG A CA 1
ATOM 712 C C . ARG A 1 86 ? 20.850 3.988 1.146 1.00 94.69 86 ARG A C 1
ATOM 714 O O . ARG A 1 86 ? 19.720 3.580 0.878 1.00 94.69 86 ARG A O 1
ATOM 721 N N . MET A 1 87 ? 21.760 3.237 1.772 1.00 93.12 87 MET A N 1
ATOM 722 C CA . MET A 1 87 ? 21.561 1.811 2.078 1.00 93.12 87 MET A CA 1
ATOM 723 C C . MET A 1 87 ? 20.320 1.529 2.934 1.00 93.12 87 MET A C 1
ATOM 725 O O . MET A 1 87 ? 19.615 0.558 2.679 1.00 93.12 87 MET A O 1
ATOM 729 N N . ASP A 1 88 ? 20.035 2.381 3.918 1.00 93.62 88 ASP A N 1
ATOM 730 C CA . ASP A 1 88 ? 18.839 2.305 4.763 1.00 93.62 88 ASP A CA 1
ATOM 731 C C . ASP A 1 88 ? 17.552 2.367 3.930 1.00 93.62 88 ASP A C 1
ATOM 733 O O . ASP A 1 88 ? 16.642 1.564 4.127 1.00 93.62 88 ASP A O 1
ATOM 737 N N . ARG A 1 89 ? 17.504 3.257 2.933 1.00 93.44 89 ARG A N 1
ATOM 738 C CA . ARG A 1 89 ? 16.351 3.379 2.032 1.00 93.44 89 ARG A CA 1
ATOM 739 C C . ARG A 1 89 ? 16.269 2.239 1.029 1.00 93.44 89 ARG A C 1
ATOM 741 O O . ARG A 1 89 ? 15.166 1.784 0.755 1.00 93.44 89 ARG A O 1
ATOM 748 N N . ASN A 1 90 ? 17.400 1.771 0.497 1.00 93.88 90 ASN A N 1
ATOM 749 C CA . ASN A 1 90 ? 17.406 0.645 -0.445 1.00 93.88 90 ASN A CA 1
ATOM 750 C C . ASN A 1 90 ? 16.792 -0.611 0.181 1.00 93.88 90 ASN A C 1
ATOM 752 O O . ASN A 1 90 ? 15.968 -1.247 -0.464 1.00 93.88 90 ASN A O 1
ATOM 756 N N . ARG A 1 91 ? 17.095 -0.902 1.454 1.00 93.69 91 ARG A N 1
ATOM 757 C CA . ARG A 1 91 ? 16.488 -2.032 2.180 1.00 93.69 91 ARG A CA 1
ATOM 758 C C . ARG A 1 91 ? 14.962 -1.930 2.243 1.00 93.69 91 ARG A C 1
ATOM 760 O O . ARG A 1 91 ? 14.269 -2.903 1.974 1.00 93.69 91 ARG A O 1
ATOM 767 N N . ILE A 1 92 ? 14.436 -0.741 2.548 1.00 92.88 92 ILE A N 1
ATOM 768 C CA . ILE A 1 92 ? 12.985 -0.497 2.590 1.00 92.88 92 ILE A CA 1
ATOM 769 C C . ILE A 1 92 ? 12.371 -0.642 1.192 1.00 92.88 92 ILE A C 1
ATOM 771 O O . ILE A 1 92 ? 11.319 -1.258 1.042 1.00 92.88 92 ILE A O 1
ATOM 775 N N . ILE A 1 93 ? 13.024 -0.090 0.164 1.00 92.25 93 ILE A N 1
ATOM 776 C CA . ILE A 1 93 ? 12.569 -0.194 -1.229 1.00 92.25 93 ILE A CA 1
ATOM 777 C C . ILE A 1 93 ? 12.489 -1.664 -1.648 1.00 92.25 93 ILE A C 1
ATOM 779 O O . ILE A 1 93 ? 11.467 -2.079 -2.185 1.00 92.25 93 ILE A O 1
ATOM 783 N N . GLU A 1 94 ? 13.525 -2.456 -1.373 1.00 94.00 94 GLU A N 1
ATOM 784 C CA . GLU A 1 94 ? 13.550 -3.892 -1.665 1.00 94.00 94 GLU A CA 1
ATOM 785 C C . GLU A 1 94 ? 12.422 -4.638 -0.945 1.00 94.00 94 GLU A C 1
ATOM 787 O O . GLU A 1 94 ? 11.724 -5.444 -1.558 1.00 94.00 94 GLU A O 1
ATOM 792 N N . GLU A 1 95 ? 12.182 -4.344 0.335 1.00 93.31 95 GLU A N 1
ATOM 793 C CA . GLU A 1 95 ? 11.094 -4.961 1.095 1.00 93.31 95 GLU A CA 1
ATOM 794 C C . GLU A 1 95 ? 9.714 -4.628 0.502 1.00 93.31 95 GLU A C 1
ATOM 796 O O . GLU A 1 95 ? 8.878 -5.519 0.329 1.00 93.31 95 GLU A O 1
ATOM 801 N N . VAL A 1 96 ? 9.471 -3.360 0.156 1.00 91.25 96 VAL A N 1
ATOM 802 C CA . VAL A 1 96 ? 8.204 -2.922 -0.450 1.00 91.25 96 VAL A CA 1
ATOM 803 C C . VAL A 1 96 ? 8.018 -3.535 -1.836 1.00 91.25 96 VAL A C 1
ATOM 805 O O . VAL A 1 96 ? 6.948 -4.074 -2.114 1.00 91.25 96 VAL A O 1
ATOM 808 N N . VAL A 1 97 ? 9.048 -3.518 -2.687 1.00 92.50 97 VAL A N 1
ATOM 809 C CA . VAL A 1 97 ? 8.994 -4.117 -4.030 1.00 92.50 97 VAL A CA 1
ATOM 810 C C . VAL A 1 97 ? 8.688 -5.610 -3.940 1.00 92.50 97 VAL A C 1
ATOM 812 O O . VAL A 1 97 ? 7.795 -6.086 -4.634 1.00 92.50 97 VAL A O 1
ATOM 815 N N . ASN A 1 98 ? 9.336 -6.339 -3.028 1.00 93.38 98 ASN A N 1
ATOM 816 C CA . ASN A 1 98 ? 9.061 -7.760 -2.815 1.00 93.38 98 ASN A CA 1
ATOM 817 C C . ASN A 1 98 ? 7.616 -8.024 -2.367 1.00 93.38 98 ASN A C 1
ATOM 819 O O . ASN A 1 98 ? 7.009 -9.003 -2.799 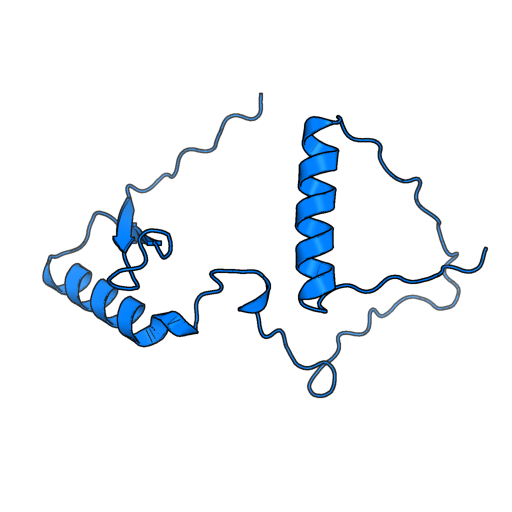1.00 93.38 98 ASN A O 1
ATOM 823 N N . LYS A 1 99 ? 7.041 -7.164 -1.517 1.00 90.62 99 LYS A N 1
ATOM 824 C CA . LYS A 1 99 ? 5.627 -7.276 -1.123 1.00 90.62 99 LYS A CA 1
ATOM 825 C C . LYS A 1 99 ? 4.687 -7.039 -2.307 1.00 90.62 99 LYS A C 1
ATOM 827 O O . LYS A 1 99 ? 3.727 -7.785 -2.461 1.00 90.62 99 LYS A O 1
ATOM 832 N N . LEU A 1 100 ? 4.972 -6.041 -3.145 1.00 89.38 100 LEU A N 1
ATOM 833 C CA . LEU A 1 100 ? 4.164 -5.730 -4.329 1.00 89.38 100 LEU A CA 1
ATOM 834 C C . LEU A 1 100 ? 4.255 -6.827 -5.399 1.00 89.38 100 LEU A C 1
ATOM 836 O O . LEU A 1 100 ? 3.234 -7.174 -5.986 1.00 89.38 100 LEU A O 1
ATOM 840 N N . LEU A 1 101 ? 5.447 -7.400 -5.609 1.00 91.44 101 LEU A N 1
ATOM 841 C CA . LEU A 1 101 ? 5.661 -8.542 -6.505 1.00 91.44 101 LEU A CA 1
ATOM 842 C C . LEU A 1 101 ? 4.857 -9.760 -6.041 1.00 91.44 101 LEU A C 1
ATOM 844 O O . LEU A 1 101 ? 4.130 -10.354 -6.828 1.00 91.44 101 LEU A O 1
ATOM 848 N N . LYS A 1 102 ? 4.929 -10.101 -4.746 1.00 89.19 102 LYS A N 1
ATOM 849 C CA . LYS A 1 102 ? 4.161 -11.219 -4.170 1.00 89.19 102 LYS A CA 1
ATOM 850 C C . LYS A 1 102 ? 2.649 -11.032 -4.286 1.00 89.19 102 LYS A C 1
ATOM 852 O O . LYS A 1 102 ? 1.935 -12.018 -4.416 1.00 89.19 102 LYS A O 1
ATOM 857 N N . ALA A 1 103 ? 2.172 -9.791 -4.221 1.00 85.25 103 ALA A N 1
ATOM 858 C CA . ALA A 1 103 ? 0.759 -9.469 -4.382 1.00 85.25 103 ALA A CA 1
ATOM 859 C C . ALA A 1 103 ? 0.311 -9.374 -5.856 1.00 85.25 103 ALA A C 1
ATOM 861 O O . ALA A 1 103 ? -0.879 -9.236 -6.114 1.00 85.25 103 ALA A O 1
ATOM 862 N N . GLY A 1 104 ? 1.236 -9.443 -6.822 1.00 86.81 104 GLY A N 1
ATOM 863 C CA . GLY A 1 104 ? 0.926 -9.402 -8.254 1.00 86.81 104 GLY A CA 1
ATOM 864 C C . GLY A 1 104 ? 0.611 -8.013 -8.821 1.00 86.81 104 GLY A C 1
ATOM 865 O O . GLY A 1 104 ? 0.196 -7.917 -9.970 1.00 86.81 104 GLY A O 1
ATOM 866 N N . TYR A 1 105 ? 0.817 -6.925 -8.066 1.00 83.62 105 TYR A N 1
ATOM 867 C CA . TYR A 1 105 ? 0.546 -5.562 -8.566 1.00 83.62 105 TYR A CA 1
ATOM 868 C C . TYR A 1 105 ? 1.643 -5.008 -9.469 1.00 83.62 105 TYR A C 1
ATOM 870 O O . TYR A 1 105 ? 1.421 -4.039 -10.192 1.00 83.62 105 TYR A O 1
ATOM 878 N N . VAL A 1 106 ? 2.843 -5.577 -9.391 1.00 89.44 106 VAL A N 1
ATOM 879 C CA . VAL A 1 106 ? 3.969 -5.227 -10.258 1.00 89.44 106 VAL A CA 1
ATOM 880 C C . VAL A 1 106 ? 4.562 -6.501 -10.834 1.00 89.44 106 VAL A C 1
ATOM 882 O O . VAL A 1 106 ? 4.524 -7.553 -10.199 1.00 89.44 106 VAL A O 1
ATOM 885 N N . ALA A 1 107 ? 5.132 -6.388 -12.028 1.00 90.44 107 ALA A N 1
ATOM 886 C CA . ALA A 1 107 ? 5.814 -7.475 -12.710 1.00 90.44 107 ALA A CA 1
ATOM 887 C C . ALA A 1 107 ? 7.140 -6.973 -13.283 1.00 90.44 107 ALA A C 1
ATOM 889 O O . ALA A 1 107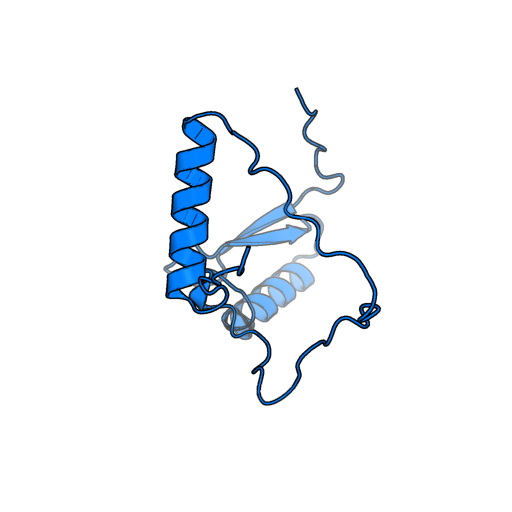 ? 7.291 -5.790 -13.607 1.00 90.44 107 ALA A O 1
ATOM 890 N N . GLU A 1 108 ? 8.106 -7.876 -13.408 1.00 91.94 108 GLU A N 1
ATOM 891 C CA . GLU A 1 108 ? 9.352 -7.575 -14.100 1.00 91.94 108 GLU A CA 1
ATOM 892 C C . GLU A 1 108 ? 9.099 -7.463 -15.605 1.00 91.94 108 GLU A C 1
ATOM 894 O O . GLU A 1 108 ? 8.469 -8.326 -16.214 1.00 91.94 108 GLU A O 1
ATOM 899 N N . VAL A 1 109 ? 9.618 -6.397 -16.214 1.00 89.81 109 VAL A N 1
ATOM 900 C CA . VAL A 1 109 ? 9.540 -6.166 -17.659 1.00 89.81 109 VAL A CA 1
ATOM 901 C C . VAL A 1 109 ? 10.954 -6.018 -18.198 1.00 89.81 109 VAL A C 1
ATOM 903 O O . VAL A 1 109 ? 11.783 -5.307 -17.624 1.00 89.81 109 VAL A O 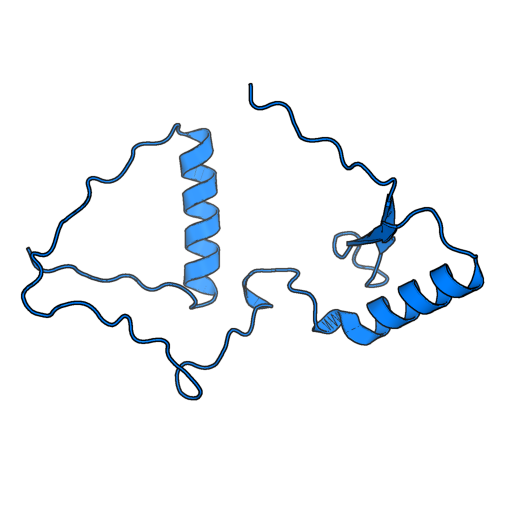1
ATOM 906 N N . ARG A 1 110 ? 11.234 -6.687 -19.318 1.00 85.38 110 ARG A N 1
ATOM 907 C CA . ARG A 1 110 ? 12.482 -6.511 -20.061 1.00 85.38 110 ARG A CA 1
ATOM 908 C C . ARG A 1 110 ? 12.271 -5.444 -21.122 1.00 85.38 110 ARG A C 1
ATOM 910 O O . ARG A 1 110 ? 11.505 -5.647 -22.057 1.00 85.38 110 ARG A O 1
ATOM 917 N N . TYR A 1 111 ? 12.958 -4.320 -20.968 1.00 74.62 111 TYR A N 1
ATOM 918 C CA . TYR A 1 111 ? 13.064 -3.331 -22.032 1.00 74.62 111 TYR A CA 1
ATOM 919 C C . TYR A 1 111 ? 14.131 -3.813 -23.015 1.00 74.62 111 TYR A C 1
ATOM 921 O O . TYR A 1 111 ? 15.256 -4.093 -22.599 1.00 74.62 111 TYR A O 1
ATOM 929 N N . THR A 1 112 ? 13.770 -3.954 -24.287 1.00 72.81 112 THR A N 1
ATOM 930 C CA . THR A 1 112 ? 14.745 -4.112 -25.371 1.00 72.81 112 THR A CA 1
ATOM 931 C C . THR A 1 112 ? 15.538 -2.812 -25.512 1.00 72.81 112 THR A C 1
ATOM 933 O O . THR A 1 112 ? 14.965 -1.736 -25.319 1.00 72.81 112 THR A O 1
ATOM 936 N N . ASP A 1 113 ? 16.843 -2.919 -25.770 1.00 62.09 113 ASP A N 1
ATOM 937 C CA . ASP A 1 113 ? 17.719 -1.755 -25.970 1.00 62.09 113 ASP A CA 1
ATOM 938 C C . ASP A 1 113 ? 17.449 -1.034 -27.302 1.00 62.09 113 ASP A C 1
ATOM 940 O O . ASP A 1 113 ? 17.021 -1.705 -28.272 1.00 62.09 113 ASP A O 1
#

Organism: NCBI:txid2727402